Protein AF-A0A0U1NVP6-F1 (afdb_monomer_lite)

Structure (mmCIF, N/CA/C/O backbone):
data_AF-A0A0U1NVP6-F1
#
_entry.id   AF-A0A0U1NVP6-F1
#
loop_
_atom_site.group_PDB
_atom_site.id
_atom_site.type_symbol
_atom_site.label_atom_id
_atom_site.label_alt_id
_atom_site.label_comp_id
_atom_site.label_asym_id
_atom_site.label_entity_id
_atom_site.label_seq_id
_atom_site.pdbx_PDB_ins_code
_atom_site.Cartn_x
_atom_site.Cartn_y
_atom_site.Cartn_z
_atom_site.occupancy
_atom_site.B_iso_or_equiv
_atom_site.auth_seq_id
_atom_site.auth_comp_id
_atom_site.auth_asym_id
_atom_site.auth_atom_id
_atom_site.pdbx_PDB_model_num
ATOM 1 N N . MET A 1 1 ? -24.394 -47.366 38.042 1.00 52.12 1 MET A N 1
ATOM 2 C CA . MET A 1 1 ? -24.209 -47.480 36.574 1.00 52.12 1 MET A CA 1
ATOM 3 C C . MET A 1 1 ? -24.491 -46.187 35.793 1.00 52.12 1 MET A C 1
ATOM 5 O O . MET A 1 1 ? -23.972 -46.062 34.699 1.00 52.12 1 MET A O 1
ATOM 9 N N . HIS A 1 2 ? -25.206 -45.192 36.342 1.00 54.03 2 HIS A N 1
ATOM 10 C CA . HIS A 1 2 ? -25.530 -43.930 35.643 1.00 54.03 2 HIS A CA 1
ATOM 11 C C . HIS A 1 2 ? -24.361 -42.933 35.452 1.00 54.03 2 HIS A C 1
ATOM 13 O O . HIS A 1 2 ? -24.415 -42.084 34.571 1.00 54.03 2 HIS A O 1
ATOM 19 N N . GLY A 1 3 ? -23.289 -43.012 36.251 1.00 54.12 3 GLY A N 1
ATOM 20 C CA . GLY A 1 3 ? -22.184 -42.039 36.185 1.00 54.12 3 GLY A CA 1
ATOM 21 C C . GLY A 1 3 ? -21.236 -42.202 34.987 1.00 54.12 3 GLY A C 1
ATOM 22 O O . GLY A 1 3 ? -20.573 -41.243 34.600 1.00 54.12 3 GLY A O 1
ATOM 23 N N . ALA A 1 4 ? -21.172 -43.395 34.386 1.00 55.53 4 ALA A N 1
ATOM 24 C CA . ALA A 1 4 ? -20.295 -43.665 33.243 1.00 55.53 4 ALA A CA 1
ATOM 25 C C . ALA A 1 4 ? -20.870 -43.110 31.927 1.00 55.53 4 ALA A C 1
ATOM 27 O O . ALA A 1 4 ? -20.129 -42.579 31.103 1.00 55.53 4 ALA A O 1
ATOM 28 N N . GLU A 1 5 ? -22.194 -43.155 31.760 1.00 57.44 5 GLU A N 1
ATOM 29 C CA . GLU A 1 5 ? -22.869 -42.627 30.567 1.00 57.44 5 GLU A CA 1
ATOM 30 C C . GLU A 1 5 ? -22.813 -41.098 30.480 1.00 57.44 5 GLU A C 1
ATOM 32 O O . GLU A 1 5 ? -22.696 -40.544 29.388 1.00 57.44 5 GLU A O 1
ATOM 37 N N . ILE A 1 6 ? -22.843 -40.406 31.623 1.00 60.50 6 ILE A N 1
ATOM 38 C CA . ILE A 1 6 ? -22.764 -38.939 31.674 1.00 60.50 6 ILE A CA 1
ATOM 39 C C . ILE A 1 6 ? -21.377 -38.464 31.219 1.00 60.50 6 ILE A C 1
ATOM 41 O O . ILE A 1 6 ? -21.283 -37.568 30.382 1.00 60.50 6 ILE A O 1
ATOM 45 N N . LYS A 1 7 ? -20.305 -39.131 31.672 1.00 66.12 7 LYS A N 1
ATOM 46 C CA . LYS A 1 7 ? -18.935 -38.813 31.234 1.00 66.12 7 LYS A CA 1
ATOM 47 C C . LYS A 1 7 ? -18.718 -39.066 29.742 1.00 66.12 7 LYS A C 1
ATOM 49 O O . LYS A 1 7 ? -18.028 -38.292 29.089 1.00 66.12 7 LYS A O 1
ATOM 54 N N . LEU A 1 8 ? -19.327 -40.114 29.184 1.00 65.12 8 LEU A N 1
ATOM 55 C CA . LEU A 1 8 ? -19.235 -40.407 27.750 1.00 65.12 8 LEU A CA 1
ATOM 56 C C . LEU A 1 8 ? -19.937 -39.343 26.893 1.00 65.12 8 LEU A C 1
ATOM 58 O O . LEU A 1 8 ? -19.400 -38.944 25.860 1.00 65.12 8 LEU A O 1
ATOM 62 N N . LYS A 1 9 ? -21.093 -38.832 27.336 1.00 68.81 9 LYS A N 1
ATOM 63 C CA . LYS A 1 9 ? -21.798 -37.737 26.644 1.00 68.81 9 LYS A CA 1
ATOM 64 C C . LYS A 1 9 ? -21.014 -36.424 26.682 1.00 68.81 9 LYS A C 1
ATOM 66 O O . LYS A 1 9 ? -20.967 -35.714 25.683 1.00 68.81 9 LYS A O 1
ATOM 71 N N . GLU A 1 10 ? -20.357 -36.125 27.797 1.00 69.06 10 GLU A N 1
ATOM 72 C CA . GLU A 1 10 ? -19.561 -34.905 27.958 1.00 69.06 10 GLU A CA 1
ATOM 73 C C . GLU A 1 10 ? -18.283 -34.918 27.101 1.00 69.06 10 GLU A C 1
ATOM 75 O O . GLU A 1 10 ? -17.935 -33.914 26.475 1.00 69.06 10 GLU A O 1
ATOM 80 N N . ILE A 1 11 ? -17.635 -36.082 26.983 1.00 72.31 11 ILE A N 1
ATOM 81 C CA . ILE A 1 11 ? -16.495 -36.288 26.078 1.00 72.31 11 ILE A CA 1
ATOM 82 C C . ILE A 1 11 ? -16.939 -36.146 24.617 1.00 72.31 11 ILE A C 1
ATOM 84 O O . ILE A 1 11 ? -16.267 -35.471 23.838 1.00 72.31 11 ILE A O 1
ATOM 88 N N . ALA A 1 12 ? -18.094 -36.707 24.248 1.00 75.00 12 ALA A N 1
ATOM 89 C CA . ALA A 1 12 ? -18.634 -36.579 22.896 1.00 75.00 12 ALA A CA 1
ATOM 90 C C . ALA A 1 12 ? -18.949 -35.114 22.528 1.00 75.00 12 ALA A C 1
ATOM 92 O O . ALA A 1 12 ? -18.617 -34.672 21.427 1.00 75.00 12 ALA A O 1
ATOM 93 N N . GLN A 1 13 ? -19.515 -34.338 23.461 1.00 72.81 13 GLN A N 1
ATOM 94 C CA . GLN A 1 13 ? -19.794 -32.909 23.279 1.00 72.81 13 GLN A CA 1
ATOM 95 C C . GLN A 1 13 ? -18.501 -32.105 23.057 1.00 72.81 13 GLN A C 1
ATOM 97 O O . GLN A 1 13 ? -18.425 -31.281 22.142 1.00 72.81 13 GLN A O 1
ATOM 102 N N . HIS A 1 14 ? -17.463 -32.376 23.855 1.00 75.88 14 HIS A N 1
ATOM 103 C CA . HIS A 1 14 ? -16.158 -31.730 23.712 1.00 75.88 14 HIS A CA 1
ATOM 104 C C . HIS A 1 14 ? -15.476 -32.092 22.392 1.00 75.88 14 HIS A C 1
ATOM 106 O O . HIS A 1 14 ? -14.964 -31.209 21.705 1.00 75.88 14 HIS A O 1
ATOM 112 N N . MET A 1 15 ? -15.509 -33.365 21.992 1.00 76.38 15 MET A N 1
ATOM 113 C CA . MET A 1 15 ? -14.938 -33.799 20.716 1.00 76.38 15 MET A CA 1
ATOM 114 C C . MET A 1 15 ? -15.633 -33.125 19.529 1.00 76.38 15 MET A C 1
ATOM 116 O O . MET A 1 15 ? -14.955 -32.668 18.612 1.00 76.38 15 MET A O 1
ATOM 120 N N . HIS A 1 16 ? -16.960 -32.984 19.562 1.00 76.69 16 HIS A N 1
ATOM 121 C CA . HIS A 1 16 ? -17.704 -32.309 18.498 1.00 76.69 16 HIS A CA 1
ATOM 122 C C . HIS A 1 16 ? -17.360 -30.812 18.408 1.00 76.69 16 HIS A C 1
ATOM 124 O O . HIS A 1 16 ? -17.174 -30.282 17.312 1.00 76.69 16 HIS A O 1
ATOM 130 N N . TYR A 1 17 ? -17.197 -30.134 19.550 1.00 75.81 17 TYR A N 1
ATOM 131 C CA . TYR A 1 17 ? -16.788 -28.727 19.594 1.00 75.81 17 TYR A CA 1
ATOM 132 C C . TYR A 1 17 ? -15.360 -28.514 19.065 1.00 75.81 17 TYR A C 1
ATOM 134 O O . TYR A 1 17 ? -15.112 -27.585 18.292 1.00 75.81 17 TYR A O 1
ATOM 142 N N . VAL A 1 18 ? -14.428 -29.407 19.413 1.00 74.75 18 VAL A N 1
ATOM 143 C CA . VAL A 1 18 ? -13.040 -29.380 18.920 1.00 74.75 18 VAL A CA 1
ATOM 144 C C . VAL A 1 18 ? -12.977 -29.660 17.413 1.00 74.75 18 VAL A C 1
ATOM 146 O O . VAL A 1 18 ? -12.286 -28.956 16.682 1.00 74.75 18 VAL A O 1
ATOM 149 N N . ILE A 1 19 ? -13.753 -30.622 16.907 1.00 75.81 19 ILE A N 1
ATOM 150 C CA . ILE A 1 19 ? -13.816 -30.911 15.465 1.00 75.81 19 ILE A CA 1
ATOM 151 C C . ILE A 1 19 ? -14.440 -29.733 14.700 1.00 75.81 19 ILE A C 1
ATOM 153 O O . ILE A 1 19 ? -13.911 -29.328 13.667 1.00 75.81 19 ILE A O 1
ATOM 157 N N . SER A 1 20 ? -15.509 -29.125 15.225 1.00 71.88 20 SER A N 1
ATOM 158 C CA . SER A 1 20 ? -16.159 -27.960 14.610 1.00 71.88 20 SER A CA 1
ATOM 159 C C . SER A 1 20 ? -15.241 -26.737 14.558 1.00 71.88 20 SER A C 1
ATOM 161 O O . SER A 1 20 ? -15.233 -26.022 13.559 1.00 71.88 20 SER A O 1
ATOM 163 N N . THR A 1 21 ? -14.462 -26.481 15.610 1.00 67.38 21 THR A N 1
ATOM 164 C CA . THR A 1 21 ? -13.528 -25.341 15.655 1.00 67.38 21 THR A CA 1
ATOM 165 C C . THR A 1 21 ? -12.329 -25.547 14.732 1.00 67.38 21 THR A C 1
ATOM 167 O O . THR A 1 21 ? -11.938 -24.618 14.025 1.00 67.38 21 THR A O 1
ATOM 170 N N . ILE A 1 22 ? -11.799 -26.770 14.644 1.00 73.06 22 ILE A N 1
ATOM 171 C CA . ILE A 1 22 ? -10.745 -27.116 13.680 1.00 73.06 22 ILE A CA 1
ATOM 172 C C . ILE A 1 22 ? -11.263 -26.985 12.238 1.00 73.06 22 ILE A C 1
ATOM 174 O O . ILE A 1 22 ? -10.569 -26.434 11.381 1.00 73.06 22 ILE A O 1
ATOM 178 N N . TRP A 1 23 ? -12.498 -27.422 11.968 1.00 71.75 23 TRP A N 1
ATOM 179 C CA . TRP A 1 23 ? -13.105 -27.325 10.638 1.00 71.75 23 TRP A CA 1
ATOM 180 C C . TRP A 1 23 ? -13.399 -25.873 10.227 1.00 71.75 23 TRP A C 1
ATOM 182 O O . TRP A 1 23 ? -13.131 -25.495 9.086 1.00 71.75 23 TRP A O 1
ATOM 192 N N . LEU A 1 24 ? -13.847 -25.022 11.160 1.00 66.31 24 LEU A N 1
ATOM 193 C CA . LEU A 1 24 ? -14.071 -23.593 10.908 1.00 66.31 24 LEU A CA 1
ATOM 194 C C . LEU A 1 24 ? -12.756 -22.847 10.609 1.00 66.31 24 LEU A C 1
ATOM 196 O O . LEU A 1 24 ? -12.708 -22.025 9.693 1.00 66.31 24 LEU A O 1
ATOM 200 N N . CYS A 1 25 ? -11.666 -23.183 11.308 1.00 61.38 25 CYS A N 1
ATOM 201 C CA . CYS A 1 25 ? -10.330 -22.650 11.018 1.00 61.38 25 CYS A CA 1
ATOM 202 C C . CYS A 1 25 ? -9.800 -23.100 9.645 1.00 61.38 25 CYS A C 1
ATOM 204 O O . CYS A 1 25 ? -9.207 -22.299 8.919 1.00 61.38 25 CYS A O 1
ATOM 206 N N . ALA A 1 26 ? -10.039 -24.355 9.250 1.00 59.59 26 ALA A N 1
ATOM 207 C CA . ALA A 1 26 ? -9.643 -24.862 7.935 1.00 59.59 26 ALA A CA 1
ATOM 208 C C . ALA A 1 26 ? -10.424 -24.186 6.790 1.00 59.59 26 ALA A C 1
ATOM 210 O O . ALA A 1 26 ? -9.830 -23.794 5.783 1.00 59.59 26 ALA A O 1
ATOM 211 N N . LEU A 1 27 ? -11.732 -23.970 6.969 1.00 57.50 27 LEU A N 1
ATOM 212 C CA . LEU A 1 27 ? -12.579 -23.224 6.028 1.00 57.50 27 LEU A CA 1
ATOM 213 C C . LEU A 1 27 ? -12.165 -21.752 5.903 1.00 57.50 27 LEU A C 1
ATOM 215 O O . LEU A 1 27 ? -12.169 -21.207 4.799 1.00 57.50 27 LEU A O 1
ATOM 219 N N . PHE A 1 28 ? -11.736 -21.124 6.999 1.00 53.19 28 PHE A N 1
ATOM 220 C CA . PHE A 1 28 ? -11.217 -19.755 6.979 1.00 53.19 28 PHE A CA 1
ATOM 221 C C . PHE A 1 28 ? -9.865 -19.648 6.247 1.00 53.19 28 PHE A C 1
ATOM 223 O O . PHE A 1 28 ? -9.618 -18.679 5.530 1.00 53.19 28 PHE A O 1
ATOM 230 N N . SER A 1 29 ? -9.011 -20.673 6.345 1.00 50.53 29 SER A N 1
ATOM 231 C CA . SER A 1 29 ? -7.693 -20.698 5.692 1.00 50.53 29 SER A CA 1
ATOM 232 C C . SER A 1 29 ? -7.770 -20.908 4.167 1.00 50.53 29 SER A C 1
ATOM 234 O O . SER A 1 29 ? -6.955 -20.372 3.411 1.00 50.53 29 SER A O 1
ATOM 236 N N . LEU A 1 30 ? -8.794 -21.618 3.675 1.00 48.62 30 LEU A N 1
ATOM 237 C CA . LEU A 1 30 ? -8.971 -21.904 2.242 1.00 48.62 30 LEU A CA 1
ATOM 238 C C . LEU A 1 30 ? -9.548 -20.732 1.421 1.00 48.62 30 LEU A C 1
ATOM 240 O O . LEU A 1 30 ? -9.493 -20.778 0.191 1.00 48.62 30 LEU A O 1
ATOM 244 N N . ASN A 1 31 ? -10.028 -19.655 2.057 1.00 47.47 31 ASN A N 1
ATOM 245 C CA . ASN A 1 31 ? -10.631 -18.500 1.375 1.00 47.47 31 ASN A CA 1
ATOM 246 C C . ASN A 1 31 ? -9.699 -17.273 1.271 1.00 47.47 31 ASN A C 1
ATOM 248 O O . ASN A 1 31 ? -10.128 -16.124 1.331 1.00 47.47 31 ASN A O 1
ATOM 252 N N . THR A 1 32 ? -8.394 -17.506 1.101 1.00 48.75 32 THR A N 1
ATOM 253 C CA . THR A 1 32 ? -7.399 -16.444 0.840 1.00 48.75 32 THR A CA 1
ATOM 254 C C . THR A 1 32 ? -6.818 -16.494 -0.579 1.00 48.75 32 THR A C 1
ATOM 256 O O . THR A 1 32 ? -5.760 -15.927 -0.858 1.00 48.75 32 THR A O 1
ATOM 259 N N . LYS A 1 33 ? -7.526 -17.115 -1.532 1.00 45.16 33 LYS A N 1
ATOM 260 C CA . LYS A 1 33 ? -7.184 -17.059 -2.964 1.00 45.16 33 LYS A CA 1
ATOM 261 C C . LYS A 1 33 ? -7.863 -15.879 -3.661 1.00 45.16 33 LYS A C 1
ATOM 263 O O . LYS A 1 33 ? -8.652 -16.053 -4.573 1.00 45.16 33 LYS A O 1
ATOM 268 N N . ASN A 1 34 ? -7.526 -14.665 -3.243 1.00 50.16 34 ASN A N 1
ATOM 269 C CA . ASN A 1 34 ? -7.667 -13.475 -4.085 1.00 50.16 34 ASN A CA 1
ATOM 270 C C . ASN A 1 34 ? -6.483 -12.543 -3.825 1.00 50.16 34 ASN A C 1
ATOM 272 O O . ASN A 1 34 ? -6.617 -11.397 -3.401 1.00 50.16 34 ASN A O 1
ATOM 276 N N . LYS A 1 35 ? -5.275 -13.061 -4.068 1.00 44.84 35 LYS A N 1
ATOM 277 C CA . LYS A 1 35 ? -4.104 -12.207 -4.240 1.00 44.84 35 LYS A CA 1
ATOM 278 C C . LYS A 1 35 ? -4.124 -11.700 -5.678 1.00 44.84 35 LYS A C 1
ATOM 280 O O . LYS A 1 35 ? -3.721 -12.414 -6.588 1.00 44.84 35 LYS A O 1
ATOM 285 N N . GLY A 1 36 ? -4.580 -10.462 -5.865 1.00 45.00 36 GLY A N 1
ATOM 286 C CA . GLY A 1 36 ? -4.331 -9.662 -7.067 1.00 45.00 36 GLY A CA 1
ATOM 287 C C . GLY A 1 36 ? -2.844 -9.326 -7.210 1.00 45.00 36 GLY A C 1
ATOM 288 O O . GLY A 1 36 ? -2.458 -8.160 -7.170 1.00 45.00 36 GLY A O 1
ATOM 289 N N . LEU A 1 37 ? -2.004 -10.355 -7.316 1.00 42.78 37 LEU A N 1
ATOM 290 C CA . LEU A 1 37 ? -0.599 -10.233 -7.664 1.00 42.78 37 LEU A CA 1
ATOM 291 C C . LEU A 1 37 ? -0.558 -9.843 -9.136 1.00 42.78 37 LEU A C 1
ATOM 293 O O . LEU A 1 37 ? -0.934 -10.620 -10.008 1.00 42.78 37 LEU A O 1
ATOM 297 N N . THR A 1 38 ? -0.145 -8.610 -9.410 1.00 48.72 38 THR A N 1
ATOM 298 C CA . THR A 1 38 ? 0.270 -8.216 -10.751 1.00 48.72 38 THR A CA 1
ATOM 299 C C . THR A 1 38 ? 1.366 -9.183 -11.177 1.00 48.72 38 THR A C 1
ATOM 301 O O . THR A 1 38 ? 2.455 -9.136 -10.606 1.00 48.72 38 THR A O 1
ATOM 304 N N . GLU A 1 39 ? 1.078 -10.075 -12.123 1.00 50.94 39 GLU A N 1
ATOM 305 C CA . GLU A 1 39 ? 2.111 -10.894 -12.747 1.00 50.94 39 GLU A CA 1
ATOM 306 C C . GLU A 1 39 ? 3.220 -9.961 -13.236 1.00 50.94 39 GLU A C 1
ATOM 308 O O . GLU A 1 39 ? 3.007 -9.102 -14.100 1.00 50.94 39 GLU A O 1
ATOM 313 N N . VAL A 1 40 ? 4.404 -10.082 -12.636 1.00 62.28 40 VAL A N 1
ATOM 314 C CA . VAL A 1 40 ? 5.596 -9.418 -13.146 1.00 62.28 40 VAL A CA 1
ATOM 315 C C . VAL A 1 40 ? 5.958 -10.184 -14.406 1.00 62.28 40 VAL A C 1
ATOM 317 O O . VAL A 1 40 ? 6.521 -11.273 -14.344 1.00 62.28 40 VAL A O 1
ATOM 320 N N . LYS A 1 41 ? 5.553 -9.660 -15.564 1.00 72.06 41 LYS A N 1
ATOM 321 C CA . LYS A 1 41 ? 5.962 -10.235 -16.842 1.00 72.06 41 LYS A CA 1
ATOM 322 C C . LYS A 1 41 ? 7.467 -10.055 -16.972 1.00 72.06 41 LYS A C 1
ATOM 324 O O . LYS A 1 41 ? 7.946 -8.935 -17.133 1.00 72.06 41 LYS A O 1
ATOM 329 N N . TYR A 1 42 ? 8.195 -11.160 -16.879 1.00 75.25 42 TYR A N 1
ATOM 330 C CA . TYR A 1 42 ? 9.614 -11.196 -17.187 1.00 75.25 42 TYR A CA 1
ATOM 331 C C . TYR A 1 42 ? 9.787 -10.981 -18.686 1.00 75.25 42 TYR A C 1
ATOM 333 O O . TYR A 1 42 ? 9.175 -11.674 -19.500 1.00 75.25 42 TYR A O 1
ATOM 341 N N . VAL A 1 43 ? 10.602 -9.997 -19.046 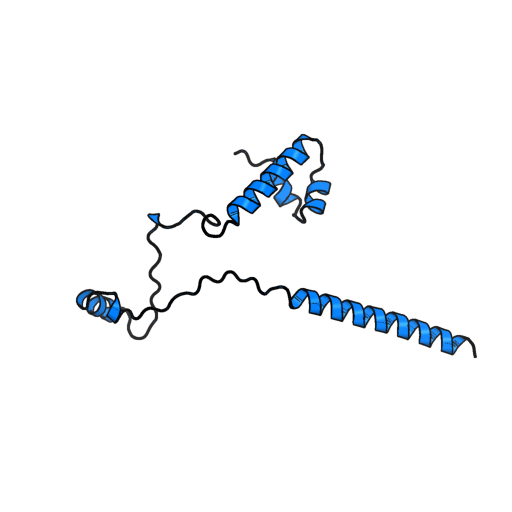1.00 78.25 43 VAL A N 1
ATOM 342 C CA . VAL A 1 43 ? 10.913 -9.682 -20.438 1.00 78.25 43 VAL A CA 1
ATOM 343 C C . VAL A 1 43 ? 12.422 -9.708 -20.595 1.00 78.25 43 VAL A C 1
ATOM 345 O O . VAL A 1 43 ? 13.146 -9.157 -19.768 1.00 78.25 43 VAL A O 1
ATOM 348 N N . ASN A 1 44 ? 12.898 -10.370 -21.648 1.00 84.75 44 ASN A N 1
ATOM 349 C CA . ASN A 1 44 ? 14.321 -10.419 -21.950 1.00 84.75 44 ASN A CA 1
ATOM 350 C C . ASN A 1 44 ? 14.810 -9.017 -22.347 1.00 84.75 44 ASN A C 1
ATOM 352 O O . ASN A 1 44 ? 14.313 -8.445 -23.318 1.00 84.75 44 ASN A O 1
ATOM 356 N N . ALA A 1 45 ? 15.788 -8.486 -21.609 1.00 85.38 45 ALA A N 1
ATOM 357 C CA . ALA A 1 45 ? 16.351 -7.157 -21.838 1.00 85.38 45 ALA A CA 1
ATOM 358 C C . ALA A 1 45 ? 16.936 -6.992 -23.253 1.00 85.38 45 ALA A C 1
ATOM 360 O O . ALA A 1 45 ? 16.773 -5.926 -23.842 1.00 85.38 45 ALA A O 1
ATOM 361 N N . ASN A 1 46 ? 17.508 -8.055 -23.837 1.00 86.19 46 ASN A N 1
ATOM 362 C CA . ASN A 1 46 ? 18.053 -8.050 -25.203 1.00 86.19 46 ASN A CA 1
ATOM 363 C C . ASN A 1 46 ? 16.987 -7.802 -26.278 1.00 86.19 46 ASN A C 1
ATOM 365 O O . ASN A 1 46 ? 17.316 -7.361 -27.374 1.00 86.19 46 ASN A O 1
ATOM 369 N N . ASN A 1 47 ? 15.715 -8.068 -25.970 1.00 87.62 47 ASN A N 1
ATOM 370 C CA . ASN A 1 47 ? 14.617 -7.898 -26.919 1.00 87.62 47 ASN A CA 1
ATOM 371 C C . ASN A 1 47 ? 13.991 -6.497 -26.856 1.00 87.62 47 ASN A C 1
ATOM 373 O O . ASN A 1 47 ? 13.226 -6.142 -27.748 1.00 87.62 47 ASN A O 1
ATOM 377 N N . ILE A 1 48 ? 14.252 -5.730 -25.791 1.00 87.88 48 ILE A N 1
ATOM 378 C CA . ILE A 1 48 ? 13.573 -4.449 -25.528 1.00 87.88 48 ILE A CA 1
ATOM 379 C C . ILE A 1 48 ? 14.521 -3.256 -25.408 1.00 87.88 48 ILE A C 1
ATOM 381 O O . ILE A 1 48 ? 14.097 -2.130 -25.657 1.00 87.88 48 ILE A O 1
ATOM 385 N N . LEU A 1 49 ? 15.773 -3.471 -24.997 1.00 88.50 49 LEU A N 1
ATOM 386 C CA . LEU A 1 49 ? 16.752 -2.404 -24.817 1.00 88.50 49 LEU A CA 1
ATOM 387 C C . LEU A 1 49 ? 17.706 -2.345 -26.020 1.00 88.50 49 LEU A C 1
ATOM 389 O O . LEU A 1 49 ? 18.065 -3.386 -26.570 1.00 88.50 49 LEU A O 1
ATOM 393 N N . PRO A 1 50 ? 18.174 -1.147 -26.414 1.00 92.94 50 PRO A N 1
ATOM 394 C CA . PRO A 1 50 ? 19.242 -1.011 -27.399 1.00 92.94 50 PRO A CA 1
ATOM 395 C C . PRO A 1 50 ? 20.534 -1.689 -26.928 1.00 92.94 50 PRO A C 1
ATOM 397 O O . PRO A 1 50 ? 20.898 -1.581 -25.756 1.00 92.94 50 PRO A O 1
ATOM 400 N N . ALA A 1 51 ? 21.273 -2.309 -27.852 1.00 91.38 51 ALA A N 1
ATOM 401 C CA . ALA A 1 51 ? 22.518 -3.020 -27.540 1.00 91.38 51 ALA A CA 1
ATOM 402 C C . ALA A 1 51 ? 23.545 -2.145 -26.797 1.00 91.38 51 ALA A C 1
ATOM 404 O O . ALA A 1 51 ? 24.183 -2.611 -25.859 1.00 91.38 51 ALA A O 1
ATOM 405 N N . THR A 1 52 ? 23.645 -0.860 -27.152 1.00 93.75 52 THR A N 1
ATOM 406 C CA . THR A 1 52 ? 24.542 0.098 -26.486 1.00 93.75 52 THR A CA 1
ATOM 407 C C . THR A 1 52 ? 24.222 0.261 -25.001 1.00 93.75 52 THR A C 1
ATOM 409 O O . THR A 1 52 ? 25.127 0.268 -24.174 1.00 93.75 52 THR A O 1
ATOM 412 N N . LEU A 1 53 ? 22.937 0.327 -24.638 1.00 91.56 53 LEU A N 1
ATOM 413 C CA . LEU A 1 53 ? 22.504 0.447 -23.246 1.00 91.56 53 LEU A CA 1
ATOM 414 C C . LEU A 1 53 ? 22.780 -0.838 -22.458 1.00 91.56 53 LEU A C 1
ATOM 416 O O . LEU A 1 53 ? 23.151 -0.775 -21.291 1.00 91.56 53 LEU A O 1
ATOM 420 N N . ILE A 1 54 ? 22.631 -1.998 -23.098 1.00 92.06 54 ILE A N 1
ATOM 421 C CA . ILE A 1 54 ? 22.936 -3.295 -22.483 1.00 92.06 54 ILE A CA 1
ATOM 422 C C . ILE A 1 54 ? 24.427 -3.386 -22.159 1.00 92.06 54 ILE A C 1
ATOM 424 O O . ILE A 1 54 ? 24.773 -3.756 -21.039 1.00 92.06 54 ILE A O 1
ATOM 428 N N . THR A 1 55 ? 25.299 -2.977 -23.086 1.00 93.81 55 THR A N 1
ATOM 429 C CA . THR A 1 55 ? 26.748 -2.926 -22.850 1.00 93.81 55 THR A CA 1
ATOM 430 C C . THR A 1 55 ? 27.105 -2.002 -21.688 1.00 93.81 55 THR A C 1
ATOM 432 O O . THR A 1 55 ? 27.949 -2.356 -20.870 1.00 93.81 55 THR A O 1
ATOM 435 N N . GLU A 1 56 ? 26.451 -0.844 -21.568 1.00 94.12 56 GLU A N 1
ATOM 436 C CA . GLU A 1 56 ? 26.676 0.05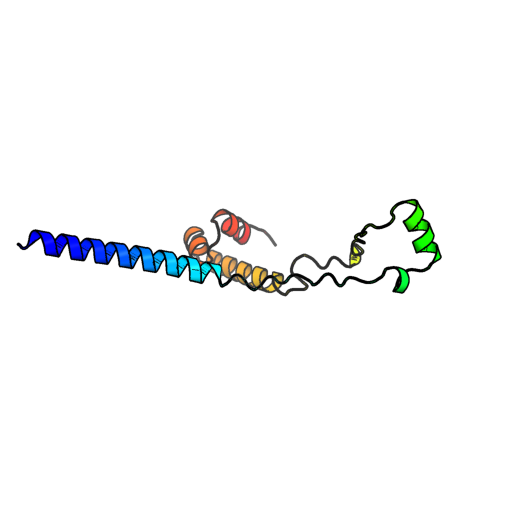6 -20.431 1.00 94.12 56 GLU A CA 1
ATOM 437 C C . GLU A 1 56 ? 26.195 -0.549 -19.108 1.00 94.12 56 GLU A C 1
ATOM 439 O O . GLU A 1 56 ? 26.934 -0.523 -18.129 1.00 94.12 56 GLU A O 1
ATOM 444 N N . ILE A 1 57 ? 25.006 -1.159 -19.065 1.00 92.88 57 ILE A N 1
ATOM 445 C CA . ILE A 1 57 ? 24.487 -1.822 -17.856 1.00 92.88 57 ILE A CA 1
ATOM 446 C C . ILE A 1 57 ? 25.414 -2.962 -17.415 1.00 92.88 57 ILE A C 1
ATOM 448 O O . ILE A 1 57 ? 25.703 -3.089 -16.225 1.00 92.88 57 ILE A O 1
ATOM 452 N N . GLN A 1 58 ? 25.933 -3.746 -18.365 1.00 94.19 58 GLN A N 1
ATOM 453 C CA . GLN A 1 58 ? 26.863 -4.848 -18.102 1.00 94.19 58 GLN A CA 1
ATOM 454 C C . GLN A 1 58 ? 28.179 -4.399 -17.450 1.00 94.19 58 GLN A C 1
ATOM 456 O O . GLN A 1 58 ? 28.836 -5.216 -16.806 1.00 94.19 58 GLN A O 1
ATOM 461 N N . LYS A 1 59 ? 28.568 -3.120 -17.549 1.00 95.38 59 LYS A N 1
ATOM 462 C CA . LYS A 1 59 ? 29.722 -2.593 -16.796 1.00 95.38 59 LYS A CA 1
ATOM 463 C C . LYS A 1 59 ? 29.472 -2.550 -15.288 1.00 95.38 59 LYS A C 1
ATOM 465 O O . LYS A 1 59 ? 30.430 -2.577 -14.524 1.00 95.38 59 LYS A O 1
ATOM 470 N N . TYR A 1 60 ? 28.209 -2.474 -14.868 1.00 94.25 60 TYR A N 1
ATOM 471 C CA . TYR A 1 60 ? 27.815 -2.324 -13.467 1.00 94.25 60 TYR A CA 1
ATOM 472 C C . TYR A 1 60 ? 27.209 -3.600 -12.877 1.00 94.25 60 TYR A C 1
ATOM 474 O O . TYR A 1 60 ? 27.441 -3.887 -11.707 1.00 94.25 60 TYR A O 1
ATOM 482 N N . VAL A 1 61 ? 26.426 -4.355 -13.656 1.00 89.31 61 VAL A N 1
ATOM 483 C CA . VAL A 1 61 ? 25.691 -5.539 -13.185 1.00 89.31 61 VAL A CA 1
ATOM 484 C C . VAL A 1 61 ? 25.654 -6.609 -14.279 1.00 89.31 61 VAL A C 1
ATOM 486 O O . VAL A 1 61 ? 25.282 -6.326 -15.417 1.00 89.31 61 VAL A O 1
ATOM 489 N N . GLN A 1 62 ? 25.999 -7.856 -13.941 1.00 89.94 62 GLN A N 1
ATOM 490 C CA . GLN A 1 62 ? 25.981 -8.998 -14.865 1.00 89.94 62 GLN A CA 1
ATOM 491 C C . GLN A 1 62 ? 25.340 -10.217 -14.195 1.00 89.94 62 GLN A C 1
ATOM 493 O O . GLN A 1 62 ? 25.628 -10.510 -13.043 1.00 89.94 62 GLN A O 1
ATOM 498 N N . GLY A 1 63 ? 24.475 -10.938 -14.915 1.00 84.56 63 GLY A N 1
ATOM 499 C CA . GLY A 1 63 ? 23.846 -12.171 -14.413 1.00 84.56 63 GLY A CA 1
ATOM 500 C C . GLY A 1 63 ? 22.732 -11.973 -13.376 1.00 84.56 63 GLY A C 1
ATOM 501 O O . GLY A 1 63 ? 22.157 -12.956 -12.915 1.00 84.56 63 GLY A O 1
ATOM 502 N N . GLU A 1 64 ? 22.387 -10.729 -13.043 1.00 83.56 64 GLU A N 1
ATOM 503 C CA . GLU A 1 64 ? 21.371 -10.395 -12.040 1.00 83.56 64 GLU A CA 1
ATOM 504 C C . GLU A 1 64 ? 20.135 -9.716 -12.650 1.00 83.56 64 GLU A C 1
ATOM 506 O O . GLU A 1 64 ? 20.170 -9.150 -13.744 1.00 83.56 64 GLU A O 1
ATOM 511 N N . THR A 1 65 ? 19.011 -9.768 -11.926 1.00 85.62 65 THR A N 1
ATOM 512 C CA . THR A 1 65 ? 17.7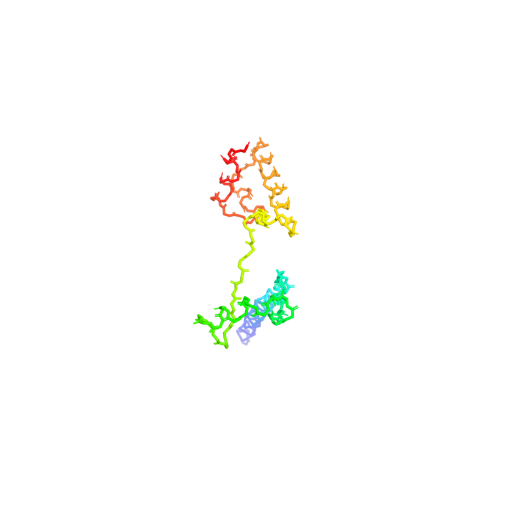57 -9.118 -12.339 1.00 85.62 65 THR A CA 1
ATOM 513 C C . THR A 1 65 ? 17.694 -7.689 -11.811 1.00 85.62 65 THR A C 1
ATOM 515 O O . THR A 1 65 ? 17.690 -7.471 -10.603 1.00 85.62 65 THR A O 1
ATOM 518 N N . ILE A 1 66 ? 17.564 -6.714 -12.712 1.00 84.56 66 ILE A N 1
ATOM 519 C CA . ILE A 1 66 ? 17.441 -5.292 -12.365 1.00 84.56 66 ILE A CA 1
ATOM 520 C C . ILE A 1 66 ? 15.969 -4.873 -12.406 1.00 84.56 66 ILE A C 1
ATOM 522 O O . ILE A 1 66 ? 15.288 -5.043 -13.419 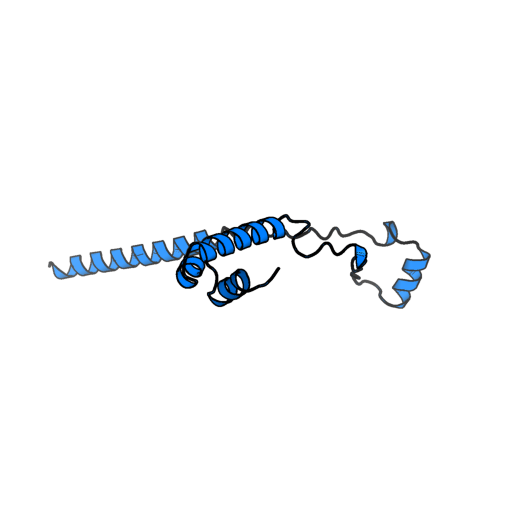1.00 84.56 66 ILE A O 1
ATOM 526 N N . TYR A 1 67 ? 15.475 -4.279 -11.317 1.00 84.00 67 TYR A N 1
ATOM 527 C CA . TYR A 1 67 ? 14.152 -3.655 -11.292 1.00 84.00 67 TYR A CA 1
ATOM 528 C C . TYR A 1 67 ? 14.219 -2.226 -11.839 1.00 84.00 67 TYR A C 1
ATOM 530 O O . TYR A 1 67 ? 14.882 -1.365 -11.264 1.00 84.00 67 TYR A O 1
ATOM 538 N N . ILE A 1 68 ? 13.487 -1.960 -12.922 1.00 82.62 68 ILE A N 1
ATOM 539 C CA . ILE A 1 68 ? 13.309 -0.606 -13.455 1.00 82.62 68 ILE A CA 1
ATOM 540 C C . ILE A 1 68 ? 12.004 -0.041 -12.878 1.00 82.62 68 ILE A C 1
ATOM 542 O O . ILE A 1 68 ? 10.920 -0.516 -13.240 1.00 82.62 68 ILE A O 1
ATOM 546 N N . PRO A 1 69 ? 12.063 0.953 -11.972 1.00 77.75 69 PRO A N 1
ATOM 547 C CA . PRO A 1 69 ? 10.860 1.546 -11.412 1.00 77.75 69 PRO A CA 1
ATOM 548 C C . PRO A 1 69 ? 10.044 2.236 -12.505 1.00 77.75 69 PRO A C 1
ATOM 550 O O . PRO A 1 69 ? 10.584 2.822 -13.445 1.00 77.75 69 PRO A O 1
ATOM 553 N N . LYS A 1 70 ? 8.716 2.207 -12.365 1.00 72.00 70 LYS A N 1
ATOM 554 C CA . LYS A 1 70 ? 7.845 2.973 -13.261 1.00 72.00 70 LYS A CA 1
ATOM 555 C C . LYS A 1 70 ? 8.153 4.470 -13.126 1.00 72.00 70 LYS A C 1
ATOM 557 O O . LYS A 1 70 ? 8.330 4.940 -11.997 1.00 72.00 70 LYS A O 1
ATOM 562 N N . PRO A 1 71 ? 8.175 5.224 -14.240 1.00 70.31 71 PRO A N 1
ATOM 563 C CA . PRO A 1 71 ? 8.342 6.669 -14.187 1.00 70.31 71 PRO A CA 1
ATOM 564 C C . PRO A 1 71 ? 7.263 7.288 -13.296 1.00 70.31 71 PRO A C 1
ATOM 566 O O . PRO A 1 71 ? 6.115 6.838 -13.290 1.00 70.31 71 PRO A O 1
ATOM 569 N N . VAL A 1 72 ? 7.636 8.310 -12.521 1.00 61.47 72 VAL A N 1
ATOM 570 C CA . VAL A 1 72 ? 6.816 8.812 -11.405 1.00 61.47 72 VAL A CA 1
ATOM 571 C C . VAL A 1 72 ? 5.450 9.340 -11.869 1.00 61.47 72 VAL A C 1
ATOM 573 O O . VAL A 1 72 ? 4.451 9.223 -11.160 1.00 61.47 72 VAL A O 1
ATOM 576 N N . THR A 1 73 ? 5.374 9.809 -13.114 1.00 55.16 73 THR A N 1
ATOM 577 C CA . THR A 1 73 ? 4.146 10.251 -13.793 1.00 55.16 73 THR A CA 1
ATOM 578 C C . THR A 1 73 ? 3.131 9.125 -14.034 1.00 55.16 73 THR A C 1
ATOM 580 O O . THR A 1 73 ? 1.955 9.397 -14.267 1.00 55.16 73 THR A O 1
ATOM 583 N N . ALA A 1 74 ? 3.553 7.861 -13.932 1.00 53.75 74 ALA A N 1
ATOM 584 C CA . ALA A 1 74 ? 2.717 6.672 -14.062 1.00 53.75 74 ALA A CA 1
ATOM 585 C C . ALA A 1 74 ? 2.306 6.053 -12.712 1.00 53.75 74 ALA A C 1
ATOM 587 O O . ALA A 1 74 ? 1.579 5.050 -12.707 1.00 53.75 74 ALA A O 1
ATOM 588 N N . TYR A 1 75 ? 2.698 6.633 -11.565 1.00 46.56 75 TYR A N 1
ATOM 589 C CA . TYR A 1 75 ? 2.086 6.270 -10.284 1.00 46.56 75 TYR A CA 1
ATOM 590 C C . TYR A 1 75 ? 0.661 6.811 -10.232 1.00 46.56 75 TYR A C 1
ATOM 592 O O . TYR A 1 75 ? 0.348 7.867 -9.687 1.00 46.56 75 TYR A O 1
ATOM 600 N N . ARG A 1 76 ? -0.251 6.019 -10.782 1.00 52.53 76 ARG A N 1
ATOM 601 C CA . ARG A 1 76 ? -1.658 6.072 -10.421 1.00 52.53 76 ARG A CA 1
ATOM 602 C C . ARG A 1 76 ? -1.755 5.926 -8.898 1.00 52.53 76 ARG A C 1
ATOM 604 O O . ARG A 1 76 ? -1.263 4.943 -8.344 1.00 52.53 76 ARG A O 1
ATOM 611 N N . LYS A 1 77 ? -2.356 6.920 -8.224 1.00 55.34 77 LYS A N 1
ATOM 612 C CA . LYS A 1 77 ? -2.568 6.926 -6.763 1.00 55.34 77 LYS A CA 1
ATOM 613 C C . LYS A 1 77 ? -3.061 5.547 -6.312 1.00 55.34 77 LYS A C 1
ATOM 615 O O . LYS A 1 77 ? -3.946 4.976 -6.959 1.00 55.34 77 LYS A O 1
ATOM 620 N N . TRP A 1 78 ? -2.482 5.017 -5.235 1.00 48.91 78 TRP A N 1
ATOM 621 C CA . TRP A 1 78 ? -2.772 3.676 -4.718 1.00 48.91 78 TRP A CA 1
ATOM 622 C C . TRP A 1 78 ? -4.278 3.351 -4.740 1.00 48.91 78 TRP A C 1
ATOM 624 O O . TRP A 1 78 ? -5.102 4.112 -4.226 1.00 48.91 78 TRP A O 1
ATOM 634 N N . GLY A 1 79 ? -4.637 2.229 -5.374 1.00 52.97 79 GLY A N 1
ATOM 635 C CA . GLY A 1 79 ? -6.013 1.727 -5.474 1.00 52.97 79 GLY A CA 1
ATOM 636 C C . GLY A 1 79 ? -6.863 2.260 -6.640 1.00 52.97 79 GLY A C 1
ATOM 637 O O . GLY A 1 79 ? -8.028 1.879 -6.745 1.00 52.97 79 GLY A O 1
ATOM 638 N N . THR A 1 80 ? -6.323 3.104 -7.529 1.00 56.44 80 THR A N 1
ATOM 639 C CA . THR A 1 80 ? -7.061 3.591 -8.718 1.00 56.44 80 THR A CA 1
ATOM 640 C C . THR A 1 80 ? -7.093 2.586 -9.878 1.00 56.44 80 THR A C 1
ATOM 642 O O . THR A 1 80 ? -8.093 2.533 -10.586 1.00 56.44 80 THR A O 1
ATOM 645 N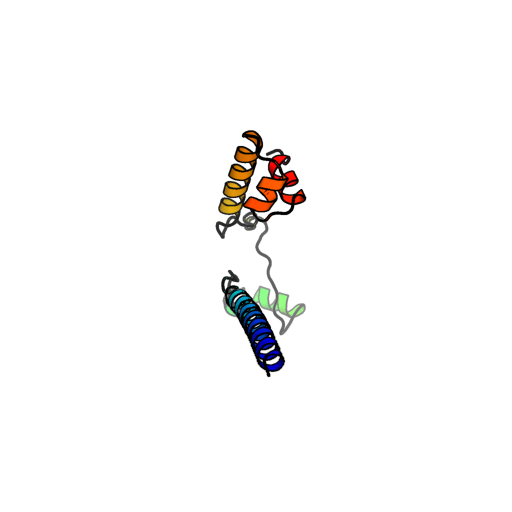 N . CYS A 1 81 ? -6.070 1.734 -10.047 1.00 55.94 81 CYS A N 1
ATOM 646 C CA . CYS A 1 81 ? -6.070 0.671 -11.071 1.00 55.94 81 CYS A CA 1
ATOM 647 C C . CYS A 1 81 ? -6.981 -0.516 -10.737 1.00 55.94 81 CYS A C 1
ATOM 649 O O . CYS A 1 81 ? -7.527 -1.130 -11.643 1.00 55.94 81 CYS A O 1
ATOM 651 N N . SER A 1 82 ? -7.114 -0.860 -9.455 1.00 60.69 82 SER A N 1
ATOM 652 C CA . SER A 1 82 ? -7.796 -2.077 -8.995 1.00 60.69 82 SER A CA 1
ATOM 653 C C . SER A 1 82 ? -9.232 -1.835 -8.524 1.00 60.69 82 SER A C 1
ATOM 655 O O . SER A 1 82 ? -9.857 -2.735 -7.976 1.00 60.69 82 SER A O 1
ATOM 657 N N . GLY A 1 83 ? -9.751 -0.606 -8.648 1.00 62.97 83 GLY A N 1
ATOM 658 C CA . GLY A 1 83 ? -11.085 -0.234 -8.154 1.00 62.97 83 GLY A CA 1
ATOM 659 C C . GLY A 1 83 ? -11.220 -0.192 -6.624 1.00 62.97 83 GLY A C 1
ATOM 660 O O . GLY A 1 83 ? -12.174 0.397 -6.117 1.00 62.97 83 GLY A O 1
ATOM 661 N N . GLY A 1 84 ? -10.244 -0.719 -5.877 1.00 71.25 84 GLY A N 1
ATOM 662 C CA . GLY A 1 84 ? -10.262 -0.768 -4.414 1.00 71.25 84 GLY A CA 1
ATOM 663 C C . GLY A 1 84 ? -10.392 0.610 -3.765 1.00 71.25 84 GLY A C 1
ATOM 664 O O . GLY A 1 84 ? -11.082 0.750 -2.757 1.00 71.25 84 GLY A O 1
ATOM 665 N N . ARG A 1 85 ? -9.831 1.663 -4.378 1.00 78.81 85 ARG A N 1
ATOM 666 C CA . ARG A 1 85 ? -9.990 3.026 -3.855 1.00 78.81 85 ARG A CA 1
ATOM 667 C C . ARG A 1 85 ? -11.439 3.508 -3.914 1.00 78.81 85 ARG A C 1
ATOM 669 O O . ARG A 1 85 ? -11.891 4.119 -2.954 1.00 78.81 85 ARG A O 1
ATOM 676 N N . LYS A 1 86 ? -12.181 3.181 -4.979 1.00 79.94 86 LYS A N 1
ATOM 677 C CA . LYS A 1 86 ? -13.602 3.545 -5.110 1.00 79.94 86 LYS A CA 1
ATOM 678 C C . LYS A 1 86 ? -14.455 2.861 -4.042 1.00 79.94 86 LYS A C 1
ATOM 680 O O . LYS A 1 86 ? -15.330 3.503 -3.471 1.00 79.94 86 LYS A O 1
ATOM 685 N N . LEU A 1 87 ? -14.185 1.586 -3.751 1.00 83.75 87 LEU A N 1
ATOM 686 C CA . LEU A 1 87 ? -14.899 0.847 -2.706 1.00 83.75 87 LEU A CA 1
ATOM 687 C C . LEU A 1 87 ? -14.623 1.433 -1.315 1.00 83.75 87 LEU A C 1
ATOM 689 O O . LEU A 1 87 ? -15.556 1.652 -0.546 1.00 83.75 87 LEU A O 1
ATOM 693 N N . ILE A 1 88 ? -13.355 1.739 -1.019 1.00 87.56 88 ILE A N 1
ATOM 694 C CA . ILE A 1 88 ? -12.954 2.370 0.245 1.00 87.56 88 ILE A CA 1
ATOM 695 C C . ILE A 1 88 ? -13.593 3.753 0.386 1.00 87.56 88 ILE A C 1
ATOM 697 O O . ILE A 1 88 ? -14.127 4.066 1.446 1.00 87.56 88 ILE A O 1
ATOM 701 N N . ASP A 1 89 ? -13.571 4.570 -0.669 1.00 88.38 89 ASP A N 1
ATOM 702 C CA . ASP A 1 89 ? -14.166 5.904 -0.637 1.00 88.38 89 ASP A CA 1
ATOM 703 C C . ASP A 1 89 ? -15.697 5.815 -0.458 1.00 88.38 89 ASP A C 1
ATOM 705 O O . ASP A 1 89 ? -16.236 6.514 0.395 1.00 88.38 89 ASP A O 1
ATOM 709 N N . LYS A 1 90 ? -16.387 4.891 -1.150 1.00 90.00 90 LYS A N 1
ATOM 710 C CA . LYS A 1 90 ? -17.833 4.644 -0.971 1.00 90.00 90 LYS A CA 1
ATOM 711 C C . LYS A 1 90 ? -18.170 4.230 0.464 1.00 90.00 90 LYS A C 1
ATOM 713 O O . LYS A 1 90 ? -19.084 4.793 1.061 1.00 90.00 90 LYS A O 1
ATOM 718 N N . ARG A 1 91 ? -17.422 3.274 1.026 1.00 93.44 91 ARG A N 1
ATOM 719 C CA . ARG A 1 91 ? -17.578 2.840 2.422 1.00 93.44 91 ARG A CA 1
ATOM 720 C C . ARG A 1 91 ? -17.365 4.009 3.382 1.00 93.44 91 ARG A C 1
ATOM 722 O O . ARG A 1 91 ? -18.172 4.222 4.275 1.00 93.44 91 ARG A O 1
ATOM 729 N N . ASN A 1 92 ? -16.297 4.782 3.194 1.00 94.19 92 ASN A N 1
ATOM 730 C CA . ASN A 1 92 ? -15.984 5.911 4.066 1.00 94.19 92 ASN A CA 1
ATOM 731 C C . ASN A 1 92 ? -17.060 7.005 3.998 1.00 94.19 92 ASN A C 1
ATOM 733 O O . ASN A 1 92 ? -17.372 7.602 5.023 1.00 94.19 92 ASN A O 1
ATOM 737 N N . SER A 1 93 ? -17.652 7.248 2.825 1.00 93.44 93 SER A N 1
ATOM 738 C CA . SER A 1 93 ? -18.804 8.144 2.688 1.00 93.44 93 SER A CA 1
ATOM 739 C C . SER A 1 93 ? -20.024 7.632 3.455 1.00 93.44 93 SER A C 1
ATOM 741 O O . SER A 1 93 ? -20.638 8.415 4.171 1.00 93.44 93 SER A O 1
ATOM 743 N N . ALA A 1 94 ? -20.337 6.333 3.378 1.00 94.69 94 ALA A N 1
ATOM 744 C CA . ALA A 1 94 ? -21.437 5.738 4.141 1.00 94.69 94 ALA A CA 1
ATOM 745 C C . ALA A 1 94 ? -21.220 5.858 5.661 1.00 94.69 94 ALA A C 1
ATOM 747 O O . ALA A 1 94 ? -22.120 6.299 6.370 1.00 94.69 94 ALA A O 1
ATOM 748 N N . ILE A 1 95 ? -20.002 5.577 6.142 1.00 95.88 95 ILE A N 1
ATOM 749 C CA . ILE A 1 95 ? -19.618 5.746 7.556 1.00 95.88 95 ILE A CA 1
ATOM 750 C C . ILE A 1 95 ? -19.807 7.203 8.007 1.00 95.88 95 ILE A C 1
ATOM 752 O O . ILE A 1 95 ? -20.342 7.449 9.084 1.00 95.88 95 ILE A O 1
ATOM 756 N N . LYS A 1 96 ? -19.407 8.183 7.183 1.00 94.75 96 LYS A N 1
ATOM 757 C CA . LYS A 1 96 ? -19.612 9.610 7.484 1.00 94.75 96 LYS A CA 1
ATOM 758 C C . LYS A 1 96 ? -21.094 9.972 7.570 1.00 94.75 96 LYS A C 1
ATOM 760 O O . LYS A 1 96 ? -21.492 10.647 8.513 1.00 94.75 96 LYS A O 1
ATOM 765 N N . SER A 1 97 ? -21.906 9.523 6.615 1.00 94.19 97 SER A N 1
ATOM 766 C CA . SER A 1 97 ? -23.350 9.777 6.621 1.00 94.19 97 SER A CA 1
ATOM 767 C C . SER A 1 97 ? -24.033 9.167 7.846 1.00 94.19 97 SER A C 1
ATOM 769 O O . SER A 1 97 ? -24.814 9.855 8.495 1.00 94.19 97 SER A O 1
ATOM 771 N N . ALA A 1 98 ? -23.689 7.926 8.201 1.00 94.19 98 ALA A N 1
ATOM 772 C CA . ALA A 1 98 ? -24.232 7.242 9.373 1.00 94.19 98 ALA A CA 1
ATOM 773 C C . ALA A 1 98 ? -23.836 7.940 10.692 1.00 94.19 98 ALA A C 1
ATOM 775 O O . ALA A 1 98 ? -24.651 8.091 11.604 1.00 94.19 98 ALA A O 1
ATOM 776 N N . PHE A 1 99 ? -22.600 8.443 10.775 1.00 95.19 99 PHE A N 1
ATOM 777 C CA . PHE A 1 99 ? -22.150 9.246 11.912 1.00 95.19 99 PHE A CA 1
ATOM 778 C C . PHE A 1 99 ? -22.933 10.562 12.040 1.00 95.19 99 PHE A C 1
ATOM 780 O O . PHE A 1 99 ? -23.372 10.910 13.132 1.00 95.19 99 PHE A O 1
ATOM 787 N N . ILE A 1 100 ? -23.179 11.265 10.926 1.00 92.06 100 ILE A N 1
ATOM 788 C CA . ILE A 1 100 ? -23.993 12.496 10.909 1.00 92.06 100 ILE A CA 1
ATOM 789 C C . ILE A 1 100 ? -25.446 12.210 11.317 1.00 92.06 100 ILE A C 1
ATOM 791 O O . ILE A 1 100 ? -26.061 13.038 11.983 1.00 92.06 100 ILE A O 1
ATOM 795 N N . SER A 1 101 ? -25.988 11.034 10.982 1.00 92.69 101 SER A N 1
ATOM 796 C CA . SER A 1 101 ? -27.321 10.608 11.436 1.00 92.69 101 SER A CA 1
ATOM 797 C C . SER A 1 101 ? -27.381 10.156 12.903 1.00 92.69 101 SER A C 1
ATOM 799 O O . SER A 1 101 ? -28.444 9.746 13.359 1.00 92.69 101 SER A O 1
ATOM 801 N N . GLY A 1 102 ? -26.275 10.234 13.651 1.00 92.62 102 GLY A N 1
ATOM 802 C CA . GLY A 1 102 ? -26.239 9.978 15.093 1.00 92.62 102 GLY A CA 1
ATOM 803 C C . GLY A 1 102 ? -25.722 8.598 15.510 1.00 92.62 102 GLY A C 1
ATOM 804 O O . GLY A 1 102 ? -25.773 8.279 16.697 1.00 92.62 102 GLY A O 1
ATOM 805 N N . CYS A 1 103 ? -25.202 7.775 14.590 1.00 93.81 103 CYS A N 1
ATOM 806 C CA . CYS A 1 103 ? -24.564 6.510 14.963 1.00 93.81 103 CYS A CA 1
ATOM 807 C C . CYS A 1 103 ? -23.271 6.761 15.753 1.00 93.81 103 CYS A C 1
ATOM 809 O O . CYS A 1 103 ? -22.434 7.580 15.365 1.00 93.81 103 CYS A O 1
ATOM 811 N N . SER A 1 104 ? -23.077 6.020 16.847 1.00 95.44 104 SER A N 1
ATOM 812 C CA . SER A 1 104 ? -21.855 6.123 17.650 1.00 95.44 104 SER A CA 1
ATOM 813 C C . SER A 1 104 ? -20.644 5.516 16.935 1.00 95.44 104 SER A C 1
ATOM 815 O O . SER A 1 104 ? -20.757 4.621 16.096 1.00 95.44 104 SER A O 1
ATOM 817 N N . ILE A 1 105 ? -19.448 5.970 17.315 1.00 95.06 105 ILE A N 1
ATOM 818 C CA . ILE A 1 105 ? -18.182 5.444 16.784 1.00 95.06 105 ILE A CA 1
ATOM 819 C C . ILE A 1 105 ? -18.043 3.939 17.065 1.00 95.06 105 ILE A C 1
ATOM 821 O O . ILE A 1 105 ? -17.505 3.215 16.232 1.00 95.06 105 ILE A O 1
ATOM 825 N N . GLN A 1 106 ? -18.527 3.471 18.217 1.00 96.19 106 GLN A N 1
ATOM 826 C CA . GLN A 1 106 ? -18.498 2.067 18.623 1.00 96.19 106 GLN A CA 1
ATOM 827 C C . GLN A 1 106 ? -19.372 1.204 17.707 1.00 96.19 106 GLN A C 1
ATOM 829 O O . GLN A 1 106 ? -18.889 0.208 17.179 1.00 96.19 106 GLN A O 1
ATOM 834 N N . GLN A 1 107 ? -20.607 1.635 17.435 1.00 94.50 107 GLN A N 1
ATOM 835 C CA . GLN A 1 107 ? -21.505 0.925 16.516 1.00 94.50 107 GLN A CA 1
ATOM 836 C C . GLN A 1 107 ? -20.917 0.841 15.105 1.00 94.50 107 GLN A C 1
ATOM 838 O O . GLN A 1 107 ? -20.920 -0.220 14.492 1.00 94.50 107 GLN A O 1
ATOM 843 N N . LEU A 1 108 ? -20.337 1.938 14.609 1.00 96.06 108 LEU A N 1
ATOM 844 C CA . LEU A 1 108 ? -19.691 1.961 13.294 1.00 96.06 108 LEU A CA 1
ATOM 845 C C . LEU A 1 108 ? -18.437 1.074 13.241 1.00 96.06 108 LEU A C 1
ATOM 847 O O . LEU A 1 108 ? -18.127 0.496 12.201 1.00 96.06 108 LEU A O 1
ATOM 851 N N . ALA A 1 109 ? -17.696 0.964 14.344 1.00 96.19 109 ALA A N 1
ATOM 852 C CA . ALA A 1 109 ? -16.535 0.084 14.441 1.00 96.19 109 ALA A CA 1
ATOM 853 C C . ALA A 1 109 ? -16.945 -1.393 14.339 1.00 96.19 109 ALA A C 1
ATOM 855 O O . ALA A 1 109 ? -16.310 -2.153 13.606 1.00 96.19 109 ALA A O 1
ATOM 856 N N . GLU A 1 110 ? -18.026 -1.774 15.018 1.00 95.12 110 GLU A N 1
ATOM 857 C CA . GLU A 1 110 ? -18.591 -3.125 14.976 1.00 95.12 110 GLU A CA 1
ATOM 858 C C . GLU A 1 110 ? -19.198 -3.448 13.605 1.00 95.12 110 GLU A C 1
ATOM 860 O O . GLU A 1 110 ? -18.850 -4.464 13.010 1.00 95.12 110 GLU A O 1
ATOM 865 N N . GLU A 1 111 ? -20.032 -2.558 13.059 1.00 95.25 111 GLU A N 1
ATOM 866 C CA . GLU A 1 111 ? -20.733 -2.760 11.783 1.00 95.25 111 GLU A CA 1
ATOM 867 C C . GLU A 1 111 ? -19.767 -2.918 10.600 1.00 95.25 111 GLU A C 1
ATOM 869 O O . GLU A 1 111 ? -19.957 -3.769 9.730 1.00 95.25 111 GLU A O 1
ATOM 874 N N . TYR A 1 112 ? -18.705 -2.108 10.566 1.00 94.06 112 TYR A N 1
ATOM 875 C CA . TYR A 1 112 ? -17.737 -2.112 9.468 1.00 94.06 112 TYR A CA 1
ATOM 876 C C . TYR A 1 112 ? -16.488 -2.953 9.756 1.00 94.06 112 TYR A C 1
ATOM 878 O O . TYR A 1 112 ? -15.596 -3.005 8.903 1.00 94.06 112 TYR A O 1
ATOM 886 N N . PHE A 1 113 ? -16.410 -3.605 10.924 1.00 95.81 113 PHE A N 1
ATOM 887 C CA . PHE A 1 113 ? -15.246 -4.366 11.395 1.00 95.81 113 PHE A CA 1
ATOM 888 C C . PHE A 1 113 ? -13.942 -3.554 11.338 1.00 95.81 113 PHE A C 1
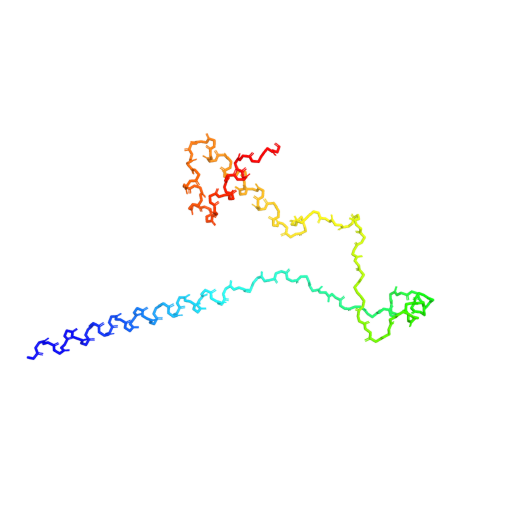ATOM 890 O O . PHE A 1 113 ? -12.898 -4.019 10.873 1.00 95.81 113 PHE A O 1
ATOM 897 N N . LEU A 1 114 ? -14.009 -2.298 11.778 1.00 95.50 114 LEU A N 1
ATOM 898 C CA . LEU A 1 114 ? -12.877 -1.375 11.807 1.00 95.50 114 LEU A CA 1
ATOM 899 C C . LEU A 1 114 ? -12.529 -1.012 13.239 1.00 95.50 114 LEU A C 1
ATOM 901 O O . LEU A 1 114 ? -13.389 -0.924 14.105 1.00 95.50 114 LEU A O 1
ATOM 905 N N . SER A 1 115 ? -11.254 -0.724 13.487 1.00 96.75 115 SER A N 1
ATOM 906 C CA . SER A 1 115 ? -10.870 -0.181 14.785 1.00 96.75 115 SER A CA 1
ATOM 907 C C . SER A 1 115 ? -11.521 1.186 15.014 1.00 96.75 115 SER A C 1
ATOM 909 O O . SER A 1 115 ? -11.676 1.982 14.082 1.00 96.75 115 SER A O 1
ATOM 911 N N . ILE A 1 116 ? -11.820 1.495 16.278 1.00 96.19 116 ILE A N 1
ATOM 912 C CA . ILE A 1 116 ? -12.329 2.805 16.716 1.00 96.19 116 ILE A CA 1
ATOM 913 C C . ILE A 1 116 ? -11.460 3.945 16.170 1.00 96.19 116 ILE A C 1
ATOM 915 O O . ILE A 1 116 ? -11.975 4.954 15.698 1.00 96.19 116 ILE A O 1
ATOM 919 N N . GLU A 1 117 ? -10.138 3.769 16.176 1.00 95.44 117 GLU A N 1
ATOM 920 C CA . GLU A 1 117 ? -9.187 4.754 15.653 1.00 95.44 117 GLU A CA 1
ATOM 921 C C . GLU A 1 117 ? -9.350 4.981 14.143 1.00 95.44 117 GLU A C 1
ATOM 923 O O . GLU A 1 117 ? -9.272 6.107 13.653 1.00 95.44 117 GLU A O 1
ATOM 928 N N . THR A 1 118 ? -9.633 3.917 13.389 1.00 95.25 118 THR A N 1
ATOM 929 C CA . THR A 1 118 ? -9.896 4.018 11.950 1.00 95.25 118 THR A CA 1
ATOM 930 C C . THR A 1 118 ? -11.210 4.744 11.689 1.00 95.25 118 THR A C 1
ATOM 932 O O . THR A 1 118 ? -11.251 5.614 10.821 1.00 95.25 118 THR A O 1
ATOM 935 N N . ILE A 1 119 ? -12.264 4.443 12.454 1.00 96.75 119 ILE A N 1
ATOM 936 C CA . ILE A 1 119 ? -13.544 5.155 12.357 1.00 96.75 119 ILE A CA 1
ATOM 937 C C . ILE A 1 119 ? -13.359 6.636 12.683 1.00 96.75 119 ILE A C 1
ATOM 939 O O . ILE A 1 119 ? -13.770 7.469 11.880 1.00 96.75 119 ILE A O 1
ATOM 943 N N . LYS A 1 120 ? -12.663 6.976 13.778 1.00 95.62 120 LYS A N 1
ATOM 944 C CA . LYS A 1 120 ? -12.315 8.364 14.134 1.00 95.62 120 LYS A CA 1
ATOM 945 C C . LYS A 1 120 ? -11.609 9.074 12.987 1.00 95.62 120 LYS A C 1
ATOM 947 O O . LYS A 1 120 ? -12.029 10.154 12.584 1.00 95.62 120 LYS A O 1
ATOM 952 N N . LYS A 1 121 ? -10.582 8.449 12.404 1.00 94.75 121 LYS A N 1
ATOM 953 C CA . LYS A 1 121 ? -9.894 8.998 11.230 1.00 94.75 121 LYS A CA 1
ATOM 954 C C . LYS A 1 121 ? -10.846 9.211 10.062 1.00 94.75 121 LYS A C 1
ATOM 956 O O . LYS A 1 121 ? -10.745 10.228 9.395 1.00 94.75 121 LYS A O 1
ATOM 961 N N . ILE A 1 122 ? -11.770 8.293 9.801 1.00 94.25 122 ILE A N 1
ATOM 962 C CA . ILE A 1 122 ? -12.723 8.436 8.697 1.00 94.25 122 ILE A CA 1
ATOM 963 C C . ILE A 1 122 ? -13.689 9.596 8.953 1.00 94.25 122 ILE A C 1
ATOM 965 O O . ILE A 1 122 ? -13.858 10.419 8.058 1.00 94.25 122 ILE A O 1
ATOM 969 N N . VAL A 1 123 ? -14.298 9.685 10.138 1.00 94.38 123 VAL A N 1
ATOM 970 C CA . VAL A 1 123 ? -15.335 10.691 10.429 1.00 94.38 123 VAL A CA 1
ATOM 971 C C . VAL A 1 123 ? -14.760 12.091 10.657 1.00 94.38 123 VAL A C 1
ATOM 973 O O . VAL A 1 123 ? -15.377 13.061 10.231 1.00 94.38 123 VAL A O 1
ATOM 976 N N . TYR A 1 124 ? -13.558 12.203 11.233 1.00 92.44 124 TYR A N 1
ATOM 977 C CA . TYR A 1 124 ? -12.901 13.487 11.517 1.00 92.44 124 TYR A CA 1
ATOM 978 C C . TYR A 1 124 ? -11.892 13.933 10.452 1.00 92.44 124 TYR A C 1
ATOM 980 O O . TYR A 1 124 ? -11.381 15.049 10.520 1.00 92.44 124 TYR A O 1
ATOM 988 N N . SER A 1 125 ? -11.574 13.100 9.454 1.00 84.38 125 SER A N 1
ATOM 989 C CA . SER A 1 125 ? -10.722 13.542 8.348 1.00 84.38 125 SER A CA 1
ATOM 990 C C . SER A 1 125 ? -11.505 14.496 7.446 1.00 84.38 125 SER A C 1
ATOM 992 O O . SER A 1 125 ? -12.419 14.091 6.713 1.00 84.38 125 SER A O 1
ATOM 994 N N . ASN A 1 126 ? -11.106 15.768 7.500 1.00 59.81 126 ASN A N 1
ATOM 995 C CA . ASN A 1 126 ? -11.536 16.802 6.568 1.00 59.81 126 ASN A CA 1
ATOM 996 C C . ASN A 1 126 ? -11.073 16.431 5.158 1.00 59.81 126 ASN A C 1
ATOM 998 O O . ASN A 1 126 ? -9.901 16.121 4.931 1.00 59.81 126 ASN A O 1
ATOM 1002 N N . LYS A 1 127 ? -12.021 16.434 4.229 1.00 51.56 127 LYS A N 1
ATOM 1003 C CA . LYS A 1 127 ? -11.774 16.375 2.796 1.00 51.56 127 LYS A CA 1
ATOM 1004 C C . LYS A 1 127 ? -12.520 17.531 2.166 1.00 51.56 127 LYS A C 1
ATOM 1006 O O . LYS A 1 127 ? -13.667 17.745 2.615 1.00 51.56 127 LYS A O 1
#

Secondary structure (DSSP, 8-state):
-HHHHHHHHHHHHHHHHHHHHHHHHHHHHTT-------------HHHHS-HHHHHHHHTT--SSPPP-PPPGGG---TTSSSSHHHHHHHHHHHHHHHHHTT--HHHHHHHTT--HHHHHHHHH---

Sequence (127 aa):
MHGAEIKLKEIAQHMHYVISTIWLCALFSLNTKNKGLTEVKYVNANNILPATLITEIQKYVQGETIYIPKPVTAYRKWGTCSGGRKLIDKRNSAIKSAFISGCSIQQLAEEYFLSIETIKKIVYSNK

pLDDT: mean 77.03, std 17.14, range [42.78, 96.75]

Foldseek 3Di:
DVPVVVVVVVVVVVVVVVVVVVVVVVVVVVPPPPPPPPPPPDDDCVVPPDPVVVVVVVVPDDPDDDDDDDDPVPPPDPCPVVVNVVVVVVLLVVLQVVVVVPDDLVNSCVVVVHDSVVSCCSNPPDD

Radius of gyration: 27.6 Å; chains: 1; bounding box: 57×64×64 Å

InterPro domains:
  IPR009057 Homedomain-like superfamily [SSF46689] (39-125)
  IPR049739 YraL-like [NF040785] (42-123)
  IPR052411 c/mor Transcriptional Regulatory Protein [PTHR37812] (35-126)

Organism: NCBI:txid1499688